Protein AF-A0A7K1UQ07-F1 (afdb_monomer)

Sequence (81 aa):
MKIKDSERLWWTVGAILTIQGFGSGITEMLWGHSFGVAGLVIHYGAPIWTSWVVGALGVAGIGWAIRLGRLAQPKNAAASR

Nearest PDB structures (foldseek):
  6grj-assembly1_E  TM=7.427E-01  e=7.019E+00  Aeromonas hydrophila
  7a0g-assembly1_GGG  TM=7.519E-01  e=8.914E+00  Serratia marcescens
  8b6h-assembly1_EG  TM=2.667E-01  e=2.395E+00  Tetrahymena thermophila SB210

Foldseek 3Di:
DDLVVLLVVLLVQLVCQQCQLVVQLVCCVPVVDHDGPNVVCVVVVHDSVVSVVSNVVSVVSNVVSVVSVVVPDPPCVVVPD

pLDDT: mean 85.57, std 11.74, range [50.12, 97.19]

Radius of gyration: 16.99 Å; Cα contacts (8 Å, |Δi|>4): 104; chains: 1; bounding box: 43×32×40 Å

Secondary structure (DSSP, 8-state):
--HHHHHHHHHHHHHHHHHHHHHHHHHHHHH----HHHHHHHHTT--THHHHHHHHHHHHHHHHHHHHHHHHS-GGGGS--

Organism: NCBI:txid2675851

Structure (mmCIF, N/CA/C/O backbone):
data_AF-A0A7K1UQ07-F1
#
_entry.id   AF-A0A7K1UQ07-F1
#
loop_
_atom_site.group_PDB
_atom_site.id
_atom_site.type_symbol
_atom_site.label_atom_id
_atom_site.label_alt_id
_atom_site.label_comp_id
_atom_site.label_asym_id
_atom_site.label_entity_id
_atom_site.label_seq_id
_atom_site.pdbx_PDB_ins_code
_atom_site.Cartn_x
_atom_site.Cartn_y
_atom_site.Cartn_z
_atom_site.occupancy
_atom_site.B_iso_or_equiv
_atom_site.auth_seq_id
_atom_site.auth_comp_id
_atom_site.auth_asym_id
_atom_site.auth_atom_id
_atom_site.pdbx_PDB_model_num
ATOM 1 N N . MET A 1 1 ? -16.205 -11.153 14.211 1.00 59.88 1 MET A N 1
ATOM 2 C CA . MET A 1 1 ? -15.187 -10.085 14.344 1.00 59.88 1 MET A CA 1
ATOM 3 C C . MET A 1 1 ? -15.883 -8.814 14.809 1.00 59.88 1 MET A C 1
ATOM 5 O O . MET A 1 1 ? -16.935 -8.511 14.254 1.00 59.88 1 MET A O 1
ATOM 9 N N . LYS A 1 2 ? -15.400 -8.117 15.850 1.00 80.31 2 LYS A N 1
ATOM 10 C CA . LYS A 1 2 ? -16.032 -6.858 16.296 1.00 80.31 2 LYS A CA 1
ATOM 11 C C . LYS A 1 2 ? -15.733 -5.760 15.267 1.00 80.31 2 LYS A C 1
ATOM 13 O O . LYS A 1 2 ? -14.648 -5.751 14.697 1.00 80.31 2 LYS A O 1
ATOM 18 N N . ILE A 1 3 ? -16.658 -4.820 15.044 1.00 76.88 3 ILE A N 1
ATOM 19 C CA . ILE A 1 3 ? -16.505 -3.758 14.022 1.00 76.88 3 ILE A CA 1
ATOM 20 C C . ILE A 1 3 ? -15.209 -2.955 14.224 1.00 76.88 3 ILE A C 1
ATOM 22 O O . ILE A 1 3 ? -14.518 -2.674 13.251 1.00 76.88 3 ILE A O 1
ATOM 26 N N . LYS A 1 4 ? -14.836 -2.669 15.479 1.00 81.38 4 LYS A N 1
ATOM 27 C CA . LYS A 1 4 ? -13.564 -2.009 15.826 1.00 81.38 4 LYS A CA 1
ATOM 28 C C . LYS A 1 4 ? -12.324 -2.824 15.437 1.00 81.38 4 LYS A C 1
ATOM 30 O O . LYS A 1 4 ? -11.341 -2.246 14.985 1.00 81.38 4 LYS A O 1
ATOM 35 N N . ASP A 1 5 ? -12.367 -4.148 15.584 1.00 88.56 5 ASP A N 1
ATOM 36 C CA . ASP A 1 5 ? -11.255 -5.024 15.187 1.00 88.56 5 ASP A CA 1
ATOM 37 C C . ASP A 1 5 ? -11.114 -5.035 13.658 1.00 88.56 5 ASP A C 1
ATOM 39 O O . ASP A 1 5 ? -10.007 -4.945 13.129 1.00 88.56 5 ASP A O 1
ATOM 43 N N . SER A 1 6 ? -12.246 -5.060 12.943 1.00 86.31 6 SER A N 1
ATOM 44 C CA . SER A 1 6 ? -12.294 -4.932 11.484 1.00 86.31 6 SER A CA 1
ATOM 45 C C . SER A 1 6 ? -11.766 -3.586 10.999 1.00 86.31 6 SER A C 1
ATOM 47 O O . SER A 1 6 ? -10.954 -3.549 10.083 1.00 86.31 6 SER A O 1
ATOM 49 N N . GLU A 1 7 ? -12.193 -2.484 11.611 1.00 91.50 7 GLU A N 1
ATOM 50 C CA . GLU A 1 7 ? -11.707 -1.139 11.297 1.00 91.50 7 GLU A CA 1
ATOM 51 C C . GLU A 1 7 ? -10.183 -1.053 11.440 1.00 91.50 7 GLU A C 1
ATOM 53 O O . GLU A 1 7 ? -9.502 -0.605 10.517 1.00 91.50 7 GLU A O 1
ATOM 58 N N . ARG A 1 8 ? -9.635 -1.528 12.567 1.00 92.94 8 ARG A N 1
ATOM 59 C CA . ARG A 1 8 ? -8.190 -1.499 12.818 1.00 92.94 8 ARG A CA 1
ATOM 60 C C . ARG A 1 8 ? -7.419 -2.342 11.805 1.00 92.94 8 ARG A C 1
ATOM 62 O O . ARG A 1 8 ? -6.390 -1.890 11.310 1.00 92.94 8 ARG A O 1
ATOM 69 N N . LEU A 1 9 ? -7.932 -3.525 11.463 1.00 94.44 9 LEU A N 1
ATOM 70 C CA . LEU A 1 9 ? -7.345 -4.369 10.424 1.00 94.44 9 LEU A CA 1
ATOM 71 C C . LEU A 1 9 ? -7.297 -3.640 9.076 1.00 94.44 9 LEU A C 1
ATOM 73 O O . LEU A 1 9 ? -6.245 -3.605 8.442 1.00 94.44 9 LEU A O 1
ATOM 77 N N . TRP A 1 10 ? -8.410 -3.036 8.653 1.00 94.38 10 TRP A N 1
ATOM 78 C CA . TRP A 1 10 ? -8.486 -2.326 7.376 1.00 94.38 10 TRP A CA 1
ATOM 79 C C . TRP A 1 10 ? -7.590 -1.086 7.336 1.00 94.38 10 TRP A C 1
ATOM 81 O O . TRP A 1 10 ? -6.981 -0.823 6.302 1.00 94.38 10 TRP A O 1
ATOM 91 N N . TRP A 1 11 ? -7.430 -0.380 8.458 1.00 94.81 11 TRP A N 1
ATOM 92 C CA . TRP A 1 11 ? -6.439 0.690 8.583 1.00 94.81 11 TRP A CA 1
ATOM 93 C C . TRP A 1 11 ? -5.013 0.180 8.383 1.00 94.81 11 TRP A C 1
ATOM 95 O O . TRP A 1 11 ? -4.267 0.750 7.590 1.00 94.81 11 TRP A O 1
ATOM 105 N N . THR A 1 12 ? -4.630 -0.897 9.073 1.00 95.88 12 THR A N 1
ATOM 106 C CA . THR A 1 12 ? -3.272 -1.452 8.986 1.00 95.88 12 THR A CA 1
ATOM 107 C C . THR A 1 12 ? -2.975 -2.004 7.595 1.00 95.88 12 THR A C 1
ATOM 109 O O . THR A 1 12 ? -1.982 -1.619 6.983 1.00 95.88 12 THR A O 1
ATOM 112 N N . VAL A 1 13 ? -3.843 -2.872 7.071 1.00 95.38 13 VAL A N 1
ATOM 113 C CA . VAL A 1 13 ? -3.663 -3.476 5.743 1.00 95.38 13 VAL A CA 1
ATOM 114 C C . VAL A 1 13 ? -3.706 -2.402 4.659 1.00 95.38 13 VAL A C 1
ATOM 116 O O . VAL A 1 13 ? -2.835 -2.374 3.793 1.00 95.38 13 VAL A O 1
ATOM 119 N N . GLY A 1 14 ? -4.667 -1.479 4.730 1.00 95.25 14 GLY A N 1
ATOM 120 C CA . GLY A 1 14 ? -4.794 -0.389 3.769 1.00 95.25 14 GLY A CA 1
ATOM 121 C C . GLY A 1 14 ? -3.564 0.521 3.743 1.00 95.25 14 GLY A C 1
ATOM 122 O O . GLY A 1 14 ? -3.060 0.837 2.665 1.00 95.25 14 GLY A O 1
ATOM 123 N N . ALA A 1 15 ? -3.021 0.880 4.912 1.00 95.88 15 ALA A N 1
ATOM 124 C CA . ALA A 1 15 ? -1.801 1.682 5.009 1.00 95.88 15 ALA A CA 1
ATOM 125 C C . ALA A 1 15 ? -0.588 0.960 4.408 1.00 95.88 15 ALA A C 1
ATOM 127 O O . ALA A 1 15 ? 0.130 1.549 3.600 1.00 95.88 15 ALA A O 1
ATOM 128 N N . ILE A 1 16 ? -0.391 -0.321 4.744 1.00 95.94 16 ILE A N 1
ATOM 129 C CA . ILE A 1 16 ? 0.722 -1.121 4.213 1.00 95.94 16 ILE A CA 1
ATOM 130 C C . ILE A 1 16 ? 0.634 -1.217 2.689 1.00 95.94 16 ILE A C 1
ATOM 132 O O . ILE A 1 16 ? 1.617 -0.938 2.009 1.00 95.94 16 ILE A O 1
ATOM 136 N N . LEU A 1 17 ? -0.532 -1.566 2.139 1.00 93.94 17 LEU A N 1
ATOM 137 C CA . LEU A 1 17 ? -0.709 -1.699 0.690 1.00 93.94 17 LEU A CA 1
ATOM 138 C C . LEU A 1 17 ? -0.522 -0.366 -0.041 1.00 93.94 17 LEU A C 1
ATOM 140 O O . LEU A 1 17 ? 0.106 -0.339 -1.095 1.00 93.94 17 LEU A O 1
ATOM 144 N N . THR A 1 18 ? -1.004 0.740 0.535 1.00 95.06 18 THR A N 1
ATOM 145 C CA . THR A 1 18 ? -0.834 2.085 -0.038 1.00 95.06 18 THR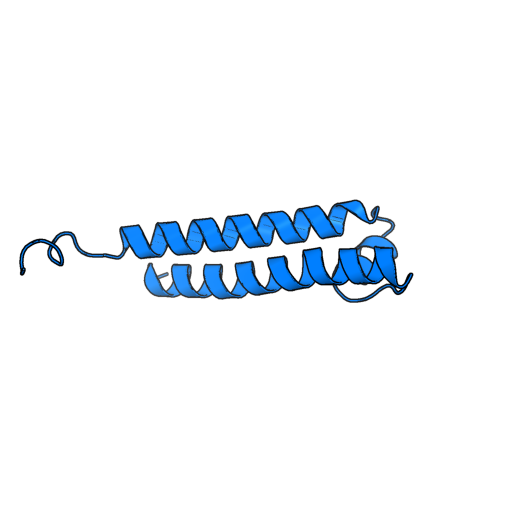 A CA 1
ATOM 146 C C . THR A 1 18 ? 0.643 2.453 -0.122 1.00 95.06 18 THR A C 1
ATOM 148 O O . THR A 1 18 ? 1.138 2.793 -1.197 1.00 95.06 18 THR A O 1
ATOM 151 N N . ILE A 1 19 ? 1.356 2.352 1.005 1.00 95.19 19 ILE A N 1
ATOM 152 C CA . ILE A 1 19 ? 2.770 2.727 1.097 1.00 95.19 19 ILE A CA 1
ATOM 153 C C . ILE A 1 19 ? 3.612 1.809 0.215 1.00 95.19 19 ILE A C 1
ATOM 155 O O . ILE A 1 19 ? 4.422 2.294 -0.568 1.00 95.19 19 ILE A O 1
ATOM 159 N N . GLN A 1 20 ? 3.400 0.495 0.289 1.00 93.50 20 GLN A N 1
ATOM 160 C CA . GLN A 1 20 ? 4.224 -0.455 -0.449 1.00 93.50 20 GLN A CA 1
ATOM 161 C C . GLN A 1 20 ? 3.913 -0.456 -1.943 1.00 93.50 20 GLN A C 1
ATOM 163 O O . GLN A 1 20 ? 4.843 -0.525 -2.739 1.00 93.50 20 GLN A O 1
ATOM 168 N N . GLY A 1 21 ? 2.646 -0.353 -2.346 1.00 91.62 21 GLY A N 1
ATOM 169 C CA . GLY A 1 21 ? 2.259 -0.315 -3.756 1.00 91.62 21 GLY A CA 1
ATOM 170 C C . GLY A 1 21 ? 2.797 0.928 -4.464 1.00 91.62 21 GLY A C 1
ATOM 171 O O . GLY A 1 21 ? 3.549 0.813 -5.431 1.00 91.62 21 GLY A O 1
ATOM 172 N N . PHE A 1 22 ? 2.488 2.119 -3.941 1.00 92.81 22 PHE A N 1
ATOM 173 C CA . PHE A 1 22 ? 2.948 3.369 -4.552 1.00 92.81 22 PHE A CA 1
ATOM 174 C C . PHE A 1 22 ? 4.433 3.627 -4.326 1.00 92.81 22 PHE A C 1
ATOM 176 O O . PHE A 1 22 ? 5.131 3.982 -5.270 1.00 92.81 22 PHE A O 1
ATOM 183 N N . GLY A 1 23 ? 4.931 3.415 -3.106 1.00 90.50 23 GLY A N 1
ATOM 184 C CA . GLY A 1 23 ? 6.337 3.629 -2.774 1.00 90.50 23 GLY A CA 1
ATOM 185 C C . GLY A 1 23 ? 7.257 2.784 -3.647 1.00 90.50 23 GLY A C 1
ATOM 186 O O . GLY A 1 23 ? 8.169 3.326 -4.259 1.00 90.50 23 GLY A O 1
ATOM 187 N N . SER A 1 24 ? 6.965 1.488 -3.805 1.00 87.81 24 SER A N 1
ATOM 188 C CA . SER A 1 24 ? 7.775 0.631 -4.681 1.00 87.81 24 SER A CA 1
ATOM 189 C C . SER A 1 24 ? 7.661 0.988 -6.163 1.00 87.81 24 SER A C 1
ATOM 191 O O . SER A 1 24 ? 8.667 0.954 -6.863 1.00 87.81 24 SER A O 1
ATOM 193 N N . GLY A 1 25 ? 6.470 1.363 -6.648 1.00 87.50 25 GLY A N 1
ATOM 194 C CA . GLY A 1 25 ? 6.282 1.807 -8.032 1.00 87.50 25 GLY A CA 1
ATOM 195 C C . GLY A 1 25 ? 7.051 3.093 -8.349 1.00 87.50 25 GLY A C 1
ATOM 196 O O . GLY A 1 25 ? 7.681 3.184 -9.399 1.00 87.50 25 GLY A O 1
ATOM 197 N N . ILE A 1 26 ? 7.052 4.058 -7.423 1.00 89.00 26 ILE A N 1
ATOM 198 C CA . ILE A 1 26 ? 7.832 5.299 -7.532 1.00 89.00 26 ILE A CA 1
ATOM 199 C C . ILE A 1 26 ? 9.331 4.991 -7.499 1.00 89.00 26 ILE A C 1
ATOM 201 O O . ILE A 1 26 ? 10.073 5.518 -8.325 1.00 89.00 26 ILE A O 1
ATOM 205 N N . THR A 1 27 ? 9.782 4.135 -6.575 1.00 89.31 27 THR A N 1
ATOM 206 C CA . THR A 1 27 ? 11.197 3.753 -6.480 1.00 89.31 27 THR A CA 1
ATOM 207 C C . THR A 1 27 ? 11.686 3.077 -7.757 1.00 89.31 27 THR A C 1
ATOM 209 O O . THR A 1 27 ? 12.730 3.456 -8.278 1.00 89.31 27 THR A O 1
ATOM 2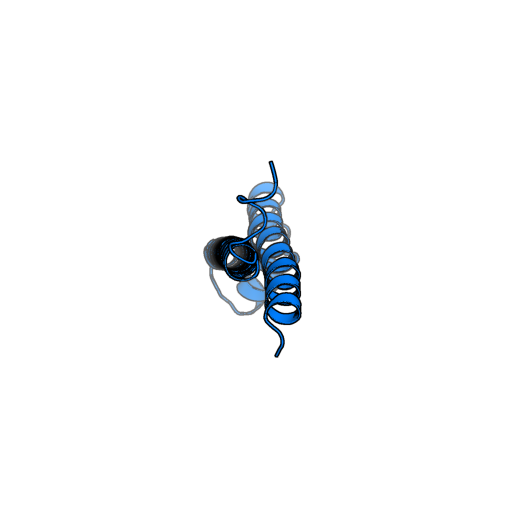12 N N . GLU A 1 28 ? 10.915 2.141 -8.306 1.00 86.31 28 GLU A N 1
ATOM 213 C CA . GLU A 1 28 ? 11.233 1.487 -9.577 1.00 86.31 28 GLU A CA 1
ATOM 214 C C . GLU A 1 28 ? 11.284 2.504 -10.730 1.00 86.31 28 GLU A C 1
ATOM 216 O O . GLU A 1 28 ? 12.240 2.520 -11.499 1.00 86.31 28 GLU A O 1
ATOM 221 N N . MET A 1 29 ? 10.298 3.404 -10.826 1.00 85.62 29 MET A N 1
ATOM 222 C CA . MET A 1 29 ? 10.214 4.376 -11.923 1.00 85.62 29 MET A CA 1
ATOM 223 C C . MET A 1 29 ? 11.334 5.428 -11.892 1.00 85.62 29 MET A C 1
ATO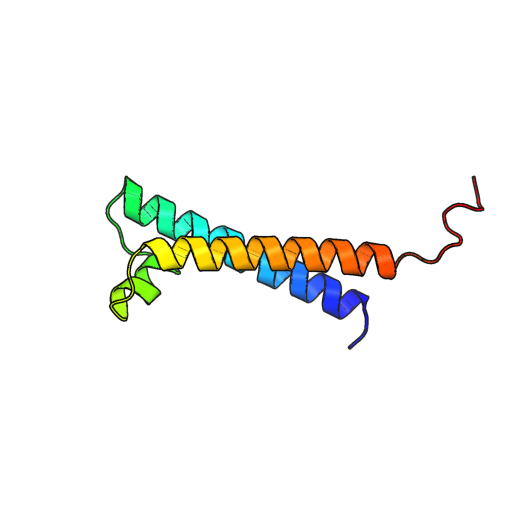M 225 O O . MET A 1 29 ? 11.788 5.862 -12.949 1.00 85.62 29 MET A O 1
ATOM 229 N N . LEU A 1 30 ? 11.763 5.860 -10.702 1.00 88.31 30 LEU A N 1
ATOM 230 C CA . LEU A 1 30 ? 12.755 6.928 -10.540 1.00 88.31 30 LEU A CA 1
ATOM 231 C C . LEU A 1 30 ? 14.193 6.414 -10.394 1.00 88.31 30 LEU A C 1
ATOM 233 O O . LEU A 1 30 ? 15.117 7.077 -10.859 1.00 88.31 30 LEU A O 1
ATOM 237 N N . TRP A 1 31 ? 14.395 5.258 -9.756 1.00 88.50 31 TRP A N 1
ATOM 238 C CA . TRP A 1 31 ? 15.727 4.707 -9.470 1.00 88.50 31 TRP A CA 1
ATOM 239 C C . TRP A 1 31 ? 16.045 3.417 -10.234 1.00 88.50 31 TRP A C 1
ATOM 241 O O . TRP A 1 31 ? 17.172 2.936 -10.132 1.00 88.50 31 TRP A O 1
ATOM 251 N N . GLY A 1 32 ? 15.099 2.842 -10.989 1.00 82.44 32 GLY A N 1
ATOM 252 C CA . GLY A 1 32 ? 15.307 1.580 -11.711 1.00 82.44 32 GLY A CA 1
ATOM 253 C C . GLY A 1 32 ? 15.628 0.401 -10.787 1.00 82.44 32 GLY A C 1
ATOM 254 O O . GLY A 1 32 ? 16.328 -0.526 -11.192 1.00 82.44 32 GLY A O 1
ATOM 255 N N . HIS A 1 33 ? 15.200 0.476 -9.521 1.00 80.56 33 HIS A N 1
ATOM 256 C CA . HIS A 1 33 ? 15.529 -0.510 -8.500 1.00 80.56 33 HIS A CA 1
ATOM 257 C C . HIS A 1 33 ? 14.285 -1.233 -7.990 1.00 80.56 33 HIS A C 1
ATOM 259 O O . HIS A 1 33 ? 13.439 -0.655 -7.300 1.00 80.56 33 HIS A O 1
ATOM 265 N N . SER A 1 34 ? 14.246 -2.533 -8.273 1.00 78.94 34 SER A N 1
ATOM 266 C CA . SER A 1 34 ? 13.130 -3.412 -7.948 1.00 78.94 34 SER A CA 1
ATOM 267 C C . SER A 1 34 ? 13.126 -3.791 -6.478 1.00 78.94 34 SER A C 1
ATOM 269 O O . SER A 1 34 ? 13.886 -4.643 -6.023 1.00 78.94 34 SER A O 1
ATOM 271 N N . PHE A 1 35 ? 12.225 -3.158 -5.729 1.00 80.19 35 PHE A N 1
ATOM 272 C CA . PHE A 1 35 ? 12.052 -3.345 -4.290 1.00 80.19 35 PHE A CA 1
ATOM 273 C C . PHE A 1 35 ? 10.567 -3.494 -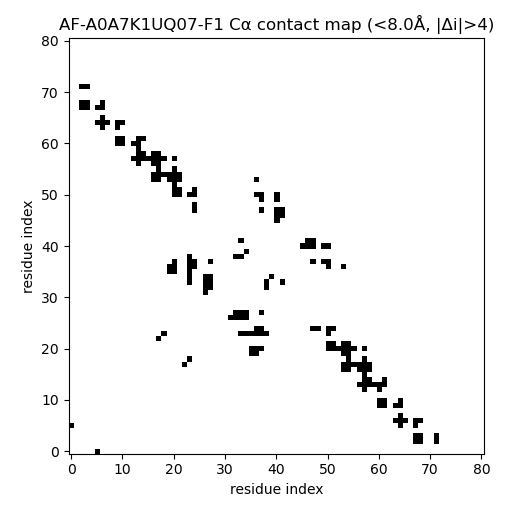3.922 1.00 80.19 35 PHE A C 1
ATOM 275 O O . PHE A 1 35 ? 9.688 -3.026 -4.643 1.00 80.19 35 PHE A O 1
ATOM 282 N N . GLY A 1 36 ? 10.256 -4.142 -2.796 1.00 85.31 36 GLY A N 1
ATOM 283 C CA . GLY A 1 36 ? 8.889 -4.230 -2.267 1.00 85.31 36 GLY A CA 1
ATOM 284 C C . GLY A 1 36 ? 7.885 -4.901 -3.216 1.00 85.31 36 GLY A C 1
ATOM 285 O O . GLY A 1 36 ? 8.152 -5.973 -3.757 1.00 85.31 36 GLY A O 1
ATOM 286 N N . VAL A 1 37 ? 6.710 -4.281 -3.396 1.00 82.75 37 VAL A N 1
ATOM 287 C CA . VAL A 1 37 ? 5.649 -4.806 -4.276 1.00 82.75 37 VAL A CA 1
ATOM 288 C C . VAL A 1 37 ? 6.123 -4.831 -5.724 1.00 82.75 37 VAL A C 1
ATOM 290 O O . VAL A 1 37 ? 6.040 -5.891 -6.327 1.00 82.75 37 VAL A O 1
ATOM 293 N N . ALA A 1 38 ? 6.680 -3.737 -6.256 1.00 80.44 38 ALA A N 1
ATOM 294 C CA . ALA A 1 38 ? 7.209 -3.686 -7.623 1.00 80.44 38 ALA A CA 1
ATOM 295 C C . ALA A 1 38 ? 8.213 -4.808 -7.902 1.00 80.44 38 ALA A C 1
ATOM 297 O O . ALA A 1 38 ? 8.060 -5.514 -8.893 1.00 80.44 38 ALA A O 1
ATOM 298 N N . GLY A 1 39 ? 9.156 -5.048 -6.985 1.00 81.50 39 GLY A N 1
ATOM 299 C CA . GLY A 1 39 ? 10.101 -6.155 -7.121 1.00 81.50 39 GLY A CA 1
ATOM 300 C C . GLY A 1 39 ? 9.434 -7.529 -7.160 1.00 81.50 39 GLY A C 1
ATOM 301 O O . GLY A 1 39 ? 9.800 -8.351 -7.992 1.00 81.50 39 GLY A O 1
ATOM 302 N N . LEU A 1 40 ? 8.411 -7.769 -6.333 1.00 85.62 40 LEU A N 1
ATOM 303 C CA . LEU A 1 40 ? 7.632 -9.010 -6.379 1.00 85.62 40 LEU A CA 1
ATOM 304 C C . LEU A 1 40 ? 6.879 -9.163 -7.704 1.00 85.62 40 LEU A C 1
ATOM 306 O O . LEU A 1 40 ? 7.001 -10.199 -8.350 1.00 85.62 40 LEU A O 1
ATOM 310 N N . VAL A 1 41 ? 6.102 -8.162 -8.126 1.00 85.25 41 VAL A N 1
ATOM 311 C CA . VAL A 1 41 ? 5.275 -8.308 -9.334 1.00 85.25 41 VAL A CA 1
ATOM 312 C C . VAL A 1 41 ? 6.131 -8.402 -10.596 1.00 85.25 41 VAL A C 1
ATOM 314 O O . VAL A 1 41 ? 5.863 -9.267 -11.425 1.00 85.25 41 VAL A O 1
ATOM 317 N N . ILE A 1 42 ? 7.204 -7.613 -10.705 1.00 84.81 42 ILE A N 1
ATOM 318 C CA . ILE A 1 42 ? 8.153 -7.695 -11.827 1.00 84.81 42 ILE A CA 1
ATOM 319 C C . ILE A 1 42 ? 8.861 -9.054 -11.843 1.00 84.81 42 ILE A C 1
ATOM 321 O O . ILE A 1 42 ? 8.998 -9.651 -12.909 1.00 84.81 42 ILE A O 1
ATOM 325 N N . HIS A 1 43 ? 9.245 -9.592 -10.679 1.00 87.56 43 HIS A N 1
ATOM 326 C CA . HIS A 1 43 ? 9.847 -10.926 -10.586 1.00 87.56 43 HIS A CA 1
ATOM 327 C C . HIS A 1 43 ? 8.931 -12.028 -11.142 1.00 87.56 43 HIS A C 1
ATOM 329 O O . HIS A 1 43 ? 9.409 -12.955 -11.790 1.00 87.56 43 HIS A O 1
ATOM 335 N N . TYR A 1 44 ? 7.614 -11.902 -10.958 1.00 88.12 44 TYR A N 1
ATOM 336 C CA . TYR A 1 44 ? 6.619 -12.813 -11.537 1.00 88.12 44 TYR A CA 1
ATOM 337 C C . TYR A 1 44 ? 6.176 -12.429 -12.963 1.00 88.12 44 TYR A C 1
ATOM 339 O O . TYR A 1 44 ? 5.192 -12.966 -13.469 1.00 88.12 44 TYR A O 1
ATOM 347 N N . GLY A 1 45 ? 6.890 -11.514 -13.627 1.00 84.69 45 GLY A N 1
ATOM 348 C CA . GLY A 1 45 ? 6.624 -11.096 -15.006 1.00 84.69 45 GLY A CA 1
ATOM 349 C C . GLY A 1 45 ? 5.438 -10.144 -15.163 1.00 84.69 45 GLY A C 1
ATOM 350 O O . GLY A 1 45 ? 4.991 -9.897 -16.284 1.00 84.69 45 GLY A O 1
ATOM 351 N N . ALA A 1 46 ? 4.908 -9.605 -14.065 1.00 87.19 46 ALA A N 1
ATOM 352 C CA . ALA A 1 46 ? 3.833 -8.635 -14.122 1.00 87.19 46 ALA A CA 1
ATOM 353 C C . ALA A 1 46 ? 4.377 -7.224 -14.424 1.00 87.19 46 ALA A C 1
ATOM 355 O O . ALA A 1 46 ? 5.448 -6.836 -13.952 1.00 87.19 46 ALA A O 1
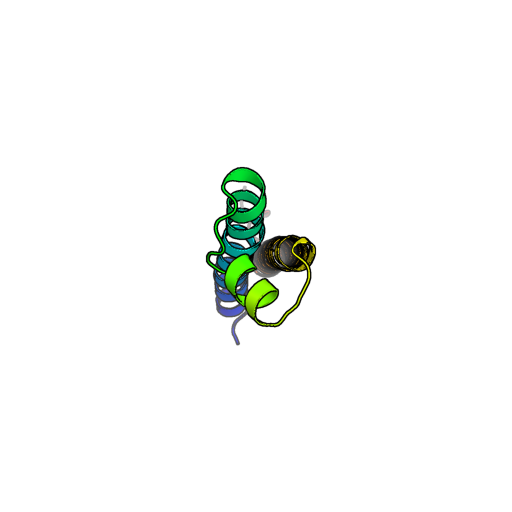ATOM 356 N N . PRO A 1 47 ? 3.638 -6.428 -15.203 1.00 87.12 47 PRO A N 1
ATOM 357 C CA . PRO A 1 47 ? 4.053 -5.082 -15.579 1.00 87.12 47 PRO A CA 1
ATOM 358 C C . PRO A 1 47 ? 3.995 -4.101 -14.401 1.00 87.12 47 PRO A C 1
ATOM 360 O O . PRO A 1 47 ? 3.075 -4.143 -13.596 1.00 87.12 47 PRO A O 1
ATOM 363 N N . ILE A 1 48 ? 4.909 -3.127 -14.363 1.00 85.00 48 ILE A N 1
ATOM 364 C CA . ILE A 1 48 ? 5.056 -2.138 -13.274 1.00 85.00 48 ILE A CA 1
ATOM 365 C C . ILE A 1 48 ? 3.759 -1.419 -12.859 1.00 85.00 48 ILE A C 1
ATOM 367 O O . ILE A 1 48 ? 3.608 -1.030 -11.698 1.00 85.00 48 ILE A O 1
ATOM 371 N N . TRP A 1 49 ? 2.794 -1.263 -13.777 1.00 87.38 49 TRP A N 1
ATOM 372 C CA . TRP A 1 49 ? 1.507 -0.635 -13.472 1.00 87.38 49 TRP A CA 1
ATOM 373 C C . TR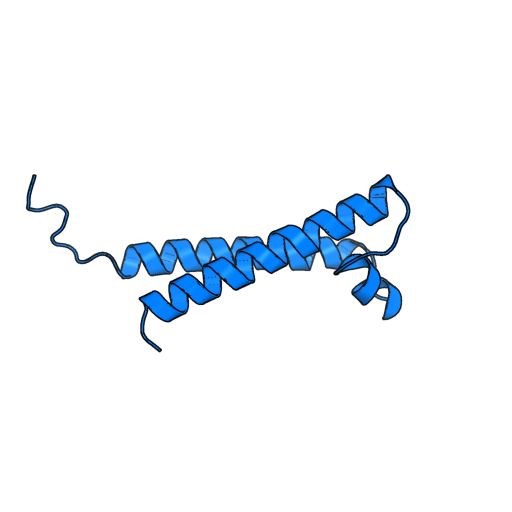P A 1 49 ? 0.732 -1.383 -12.363 1.00 87.38 49 TRP A C 1
ATOM 375 O O . TRP A 1 49 ? -0.069 -0.772 -11.654 1.00 87.38 49 TRP A O 1
ATOM 385 N N . THR A 1 50 ? 1.013 -2.672 -12.130 1.00 89.81 50 THR A N 1
ATOM 386 C CA . THR A 1 50 ? 0.378 -3.468 -11.069 1.00 89.81 50 THR A CA 1
ATOM 387 C C . THR A 1 50 ? 0.694 -2.961 -9.664 1.00 89.81 50 THR A C 1
ATOM 389 O O . THR A 1 50 ? -0.157 -3.055 -8.782 1.00 89.81 50 THR A O 1
ATOM 392 N N . SER A 1 51 ? 1.867 -2.365 -9.435 1.00 89.62 51 SER A N 1
ATOM 393 C CA . SER A 1 51 ? 2.225 -1.774 -8.134 1.00 89.62 51 SER A CA 1
ATOM 394 C C . SER A 1 51 ? 1.292 -0.614 -7.768 1.00 89.62 51 SER A C 1
ATOM 396 O O . SER A 1 51 ? 0.884 -0.465 -6.615 1.00 89.62 51 SER A O 1
ATOM 398 N N . TRP A 1 52 ? 0.858 0.155 -8.770 1.00 91.75 52 TRP A N 1
ATOM 399 C CA . TRP A 1 52 ? -0.094 1.255 -8.606 1.00 91.75 52 TRP A CA 1
ATOM 400 C C . TRP A 1 52 ? -1.498 0.749 -8.280 1.00 91.75 52 TRP A C 1
ATOM 402 O O . TRP A 1 52 ? -2.186 1.346 -7.454 1.00 91.75 52 TRP A O 1
ATOM 412 N N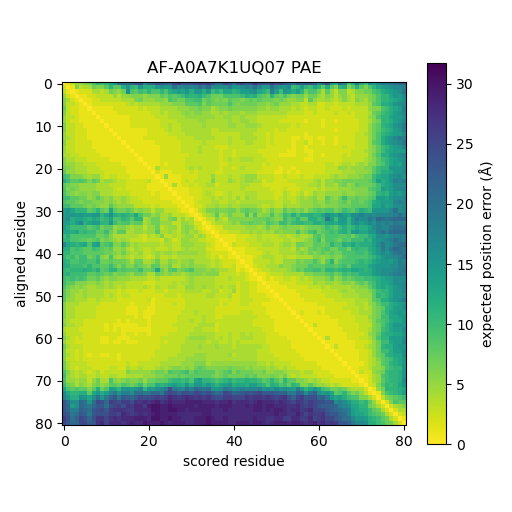 . VAL A 1 53 ? -1.904 -0.383 -8.863 1.00 94.31 53 VAL A N 1
ATOM 413 C CA . VAL A 1 53 ? -3.166 -1.055 -8.510 1.00 94.31 53 VAL A CA 1
ATOM 414 C C . VAL A 1 53 ? -3.143 -1.496 -7.053 1.00 94.31 53 VAL A C 1
ATOM 416 O O . VAL A 1 53 ? -4.105 -1.252 -6.331 1.00 94.31 53 VAL A O 1
ATOM 419 N N . VAL A 1 54 ? -2.038 -2.087 -6.590 1.00 93.25 54 VAL A N 1
ATOM 420 C CA . VAL A 1 54 ? -1.876 -2.476 -5.180 1.00 93.25 54 VAL A CA 1
ATOM 421 C C . VAL A 1 54 ? -1.987 -1.258 -4.260 1.00 93.25 54 VAL A C 1
ATOM 423 O O . VAL A 1 54 ? -2.700 -1.312 -3.256 1.00 93.25 54 VAL A O 1
ATOM 426 N N . GLY A 1 55 ? -1.365 -0.137 -4.635 1.00 93.94 55 GLY A N 1
ATOM 427 C CA . GLY A 1 55 ? -1.511 1.129 -3.916 1.00 93.94 55 GLY A CA 1
ATOM 428 C C . GLY A 1 55 ? -2.967 1.609 -3.862 1.00 93.94 55 GLY A C 1
ATOM 429 O O . GLY A 1 55 ? -3.471 1.955 -2.793 1.00 93.94 55 GLY A O 1
ATOM 430 N N . ALA A 1 56 ? -3.679 1.559 -4.992 1.00 95.81 56 ALA A N 1
ATOM 431 C CA . ALA A 1 56 ? -5.086 1.948 -5.085 1.00 95.81 56 ALA A CA 1
ATOM 432 C C . ALA A 1 56 ? -6.007 1.059 -4.230 1.00 95.81 56 ALA A C 1
ATOM 434 O O . ALA A 1 56 ? -6.924 1.564 -3.579 1.00 95.81 56 ALA A O 1
ATOM 435 N N . LEU A 1 57 ? -5.737 -0.250 -4.164 1.00 96.06 57 LEU A N 1
ATOM 436 C CA . LEU A 1 57 ? -6.438 -1.168 -3.261 1.00 96.06 57 LEU A CA 1
ATOM 437 C C . LEU A 1 57 ? -6.193 -0.810 -1.790 1.00 96.06 57 LEU A C 1
ATOM 439 O O . LEU A 1 57 ? -7.118 -0.874 -0.980 1.00 96.06 57 LEU A O 1
ATOM 443 N N . GLY A 1 58 ? -4.977 -0.376 -1.448 1.00 95.25 58 GLY A N 1
ATOM 444 C CA . GLY A 1 58 ? -4.667 0.151 -0.122 1.00 95.25 58 GLY A CA 1
ATOM 445 C C . GLY A 1 58 ? -5.515 1.370 0.246 1.00 95.25 58 GLY A C 1
ATOM 446 O O . GLY A 1 58 ? -6.120 1.400 1.321 1.00 95.25 58 GLY A O 1
ATOM 447 N N . VAL A 1 59 ? -5.641 2.331 -0.674 1.00 97.19 59 VAL A N 1
ATOM 448 C CA . VAL A 1 59 ? -6.478 3.530 -0.492 1.00 97.19 59 VAL A CA 1
ATOM 449 C C . VAL A 1 59 ? -7.949 3.154 -0.325 1.00 97.19 59 VAL A C 1
ATOM 451 O O . VAL A 1 59 ? -8.624 3.682 0.561 1.00 97.19 59 VAL A O 1
ATOM 454 N N . ALA A 1 60 ? -8.448 2.205 -1.121 1.00 97.06 60 ALA A N 1
ATOM 455 C CA . ALA A 1 60 ? -9.806 1.688 -0.975 1.00 97.06 60 ALA A CA 1
ATOM 456 C C . ALA A 1 60 ? -10.023 1.034 0.403 1.00 97.06 60 ALA A C 1
ATOM 458 O O . ALA A 1 60 ? -11.047 1.278 1.045 1.00 97.06 60 ALA A O 1
ATOM 459 N N . GLY A 1 61 ? -9.042 0.269 0.896 1.00 94.44 61 GLY A N 1
ATOM 460 C CA . GLY A 1 61 ? -9.056 -0.323 2.236 1.00 94.44 61 GLY A CA 1
ATOM 461 C C . GLY A 1 61 ? -9.115 0.722 3.352 1.00 94.44 61 GLY A C 1
ATOM 462 O O . GLY A 1 61 ? -9.922 0.594 4.272 1.00 94.44 61 GLY A O 1
ATOM 463 N N . ILE A 1 62 ? -8.339 1.804 3.239 1.00 96.06 62 ILE A N 1
ATOM 464 C CA . ILE A 1 62 ? -8.409 2.949 4.163 1.00 96.06 62 ILE A CA 1
ATOM 465 C C . ILE A 1 62 ? -9.792 3.611 4.104 1.00 96.06 62 ILE A C 1
ATOM 467 O O . ILE A 1 62 ? -10.407 3.863 5.140 1.00 96.06 62 ILE A O 1
ATOM 471 N N . GLY A 1 63 ? -10.323 3.851 2.901 1.00 95.75 63 GLY A N 1
ATOM 472 C CA . GLY A 1 63 ? -11.670 4.397 2.715 1.00 95.75 63 GLY A CA 1
ATOM 473 C C . GLY A 1 63 ? -12.747 3.525 3.369 1.00 95.75 63 GLY A C 1
ATOM 474 O O . GLY A 1 63 ? -13.679 4.037 3.998 1.00 95.75 63 GLY A O 1
ATOM 475 N N . TRP A 1 64 ? -12.587 2.203 3.293 1.00 94.31 64 TRP A N 1
ATOM 476 C CA . TRP A 1 64 ? -13.457 1.251 3.972 1.00 94.31 64 TRP A CA 1
ATOM 477 C C . TRP A 1 64 ? -13.313 1.309 5.496 1.00 94.31 64 TRP A C 1
ATOM 479 O O . TRP A 1 64 ? -14.323 1.339 6.198 1.00 94.31 64 TRP A O 1
ATOM 489 N N . ALA A 1 65 ? -12.089 1.410 6.020 1.00 93.12 65 ALA A N 1
ATOM 490 C CA . ALA A 1 65 ? -11.839 1.578 7.451 1.00 93.12 65 ALA A CA 1
ATOM 491 C C . ALA A 1 65 ? -12.524 2.841 8.001 1.00 93.12 65 ALA A C 1
ATOM 493 O O . ALA A 1 65 ? -13.252 2.773 8.990 1.00 93.12 65 ALA A O 1
ATOM 494 N N . ILE A 1 66 ? -12.391 3.973 7.299 1.00 94.12 66 ILE A N 1
ATOM 495 C CA . ILE A 1 66 ? -13.074 5.232 7.636 1.00 94.12 66 ILE A CA 1
ATOM 496 C C . ILE A 1 66 ? -14.594 5.033 7.659 1.00 94.12 66 ILE A C 1
ATOM 498 O O . ILE A 1 66 ? -15.277 5.506 8.571 1.00 94.12 66 ILE A O 1
ATOM 502 N N . ARG A 1 67 ? -15.146 4.325 6.666 1.00 92.62 67 ARG A N 1
ATOM 503 C CA . ARG A 1 67 ? -16.580 4.019 6.614 1.00 92.62 67 ARG A CA 1
ATOM 504 C C . ARG A 1 67 ? -17.018 3.179 7.814 1.00 92.62 67 ARG A C 1
ATOM 506 O O . ARG A 1 67 ? -18.045 3.492 8.412 1.00 92.62 67 ARG A O 1
ATOM 513 N N . LEU A 1 68 ? -16.256 2.151 8.181 1.00 89.06 68 LEU A N 1
ATOM 514 C CA . LEU A 1 68 ? -16.549 1.312 9.345 1.00 89.06 68 LEU A CA 1
ATOM 515 C C . LEU A 1 68 ? -16.497 2.108 10.654 1.00 89.06 68 LEU A C 1
ATOM 517 O O . LEU A 1 68 ? -17.412 1.974 11.464 1.00 89.06 68 LEU A O 1
ATOM 521 N N . GLY A 1 69 ? -15.510 2.990 10.825 1.00 87.12 69 GLY A N 1
ATOM 522 C CA . GLY A 1 69 ? -15.415 3.865 11.997 1.00 87.12 69 GLY A CA 1
ATOM 523 C C . GLY A 1 69 ? -16.621 4.802 12.139 1.00 87.12 69 GLY A C 1
ATOM 524 O O . G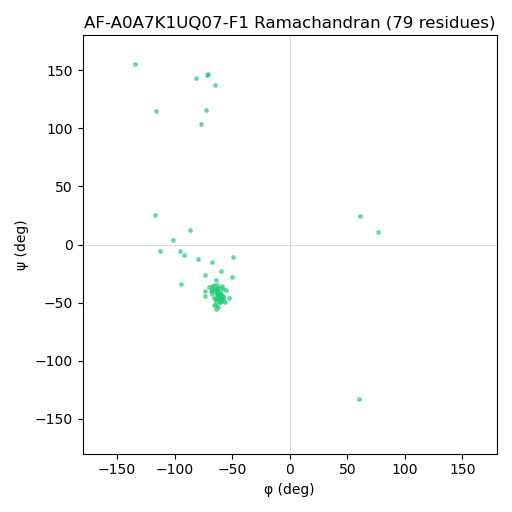LY A 1 69 ? -17.138 4.995 13.239 1.00 87.12 69 GLY A O 1
ATOM 525 N N . ARG A 1 70 ? -17.156 5.316 11.019 1.00 87.69 70 ARG A N 1
ATOM 526 C CA . ARG A 1 70 ? -18.404 6.107 11.016 1.00 87.69 70 ARG A CA 1
ATOM 527 C C . ARG A 1 70 ? -19.627 5.286 11.420 1.00 87.69 70 ARG A C 1
ATOM 529 O O . ARG A 1 70 ? -20.494 5.803 12.112 1.00 87.69 70 ARG A O 1
ATOM 536 N N . LEU A 1 71 ? -19.709 4.027 10.995 1.00 84.31 71 LEU A N 1
ATOM 537 C CA . LEU A 1 71 ? -20.815 3.128 11.348 1.00 84.31 71 LEU A CA 1
ATOM 538 C C . LEU A 1 71 ? -20.736 2.643 12.803 1.00 84.31 71 LEU A C 1
ATOM 540 O O . LEU A 1 71 ? -21.759 2.314 13.396 1.00 84.31 71 LEU A O 1
ATOM 544 N N . ALA A 1 72 ? -19.533 2.608 13.378 1.00 78.44 72 ALA A N 1
ATOM 545 C CA . ALA A 1 72 ? -19.298 2.239 14.769 1.00 78.44 72 ALA A CA 1
ATOM 546 C C . ALA A 1 72 ? -19.589 3.375 15.769 1.00 78.44 72 ALA A C 1
ATOM 548 O O . ALA A 1 72 ? -19.644 3.113 16.972 1.00 78.44 72 ALA A O 1
ATOM 549 N N . GLN A 1 73 ? -19.768 4.619 15.305 1.00 75.69 73 GLN A N 1
ATOM 550 C CA . GLN A 1 73 ? -20.159 5.755 16.143 1.00 75.69 73 GLN A CA 1
ATOM 551 C C . GLN A 1 73 ? -21.643 5.627 16.539 1.00 75.69 73 GLN A C 1
ATOM 553 O O . GLN A 1 73 ? -22.516 5.679 15.669 1.00 75.69 73 GLN A O 1
ATOM 558 N N . PRO A 1 74 ? -21.977 5.464 17.833 1.00 61.09 74 PRO A N 1
ATOM 559 C CA . PRO A 1 74 ? -23.367 5.451 18.265 1.00 61.09 74 PRO A CA 1
ATOM 560 C C . PRO A 1 74 ? -24.000 6.829 18.024 1.00 61.09 74 PRO A C 1
ATOM 562 O O . PRO A 1 74 ? -23.408 7.858 18.348 1.00 61.09 74 PRO A O 1
ATOM 565 N N . LYS A 1 75 ? -25.238 6.838 17.510 1.00 61.38 75 LYS A N 1
ATOM 566 C CA . LYS A 1 75 ? -26.061 8.026 17.186 1.00 61.38 75 LYS A CA 1
ATOM 567 C C . LYS A 1 75 ? -26.168 9.096 18.298 1.00 61.38 75 LYS A C 1
ATOM 569 O O . LYS A 1 75 ? -26.625 10.197 18.019 1.00 61.38 75 LYS A O 1
ATOM 574 N N . ASN A 1 76 ? -25.728 8.816 19.527 1.00 51.31 76 ASN A N 1
ATOM 575 C CA . ASN A 1 76 ? -25.941 9.660 20.707 1.00 51.31 76 ASN A CA 1
ATOM 576 C C . ASN A 1 76 ? -24.793 10.634 21.033 1.00 51.31 76 ASN A C 1
ATOM 578 O O . ASN A 1 76 ? -24.971 11.478 21.903 1.00 51.31 76 ASN A O 1
ATOM 582 N N . ALA A 1 77 ? -23.650 10.593 20.337 1.00 55.81 77 ALA A N 1
ATOM 583 C CA . ALA A 1 77 ? -22.594 11.602 20.535 1.00 55.81 77 ALA A CA 1
ATOM 584 C C . ALA A 1 77 ? -23.005 13.015 20.056 1.00 55.81 77 ALA A C 1
ATOM 586 O O . ALA A 1 77 ? -22.362 14.002 20.404 1.00 55.81 77 ALA A O 1
ATOM 587 N N . ALA A 1 78 ? -24.081 13.112 19.267 1.00 55.81 78 ALA A N 1
ATOM 588 C CA . ALA A 1 78 ? -24.651 14.368 18.783 1.00 55.81 78 ALA A CA 1
ATOM 589 C C . ALA A 1 78 ? -25.750 14.951 19.695 1.00 55.81 78 ALA A C 1
ATOM 591 O O . ALA A 1 78 ? -26.170 16.077 19.466 1.00 55.81 78 ALA A O 1
ATOM 592 N N . ALA A 1 79 ? -26.214 14.215 20.713 1.00 54.88 79 ALA A N 1
ATOM 593 C CA . ALA A 1 79 ? -27.303 14.647 21.599 1.00 54.88 79 ALA A CA 1
ATOM 594 C C . ALA A 1 79 ? -26.818 15.188 22.960 1.00 54.88 79 ALA A C 1
ATOM 596 O O . ALA A 1 79 ? -27.636 15.487 23.824 1.00 54.88 79 ALA A O 1
ATOM 597 N N . SER A 1 80 ? -25.501 15.290 23.172 1.00 54.28 80 SER A N 1
ATOM 598 C CA . SER A 1 80 ? -24.897 15.748 24.432 1.00 54.28 80 SER A CA 1
ATOM 599 C C . SER A 1 80 ? -24.083 17.043 24.291 1.00 54.28 80 SER A C 1
ATOM 601 O O . SER A 1 80 ? -23.137 17.245 25.053 1.00 54.28 80 SER A O 1
ATOM 603 N N . ARG A 1 81 ? -24.385 17.880 23.294 1.00 50.12 81 ARG A N 1
ATOM 604 C CA . ARG A 1 81 ? -23.855 19.246 23.189 1.00 50.12 81 ARG A CA 1
ATOM 605 C C . ARG A 1 81 ? -24.988 20.249 23.241 1.00 50.12 81 ARG A C 1
ATOM 607 O O . ARG A 1 81 ? -26.021 19.962 22.600 1.00 50.12 81 ARG A O 1
#

Solvent-accessible surface area (backbone atoms only — not comparable to full-atom values): 4175 Å² total; per-residue (Å²): 132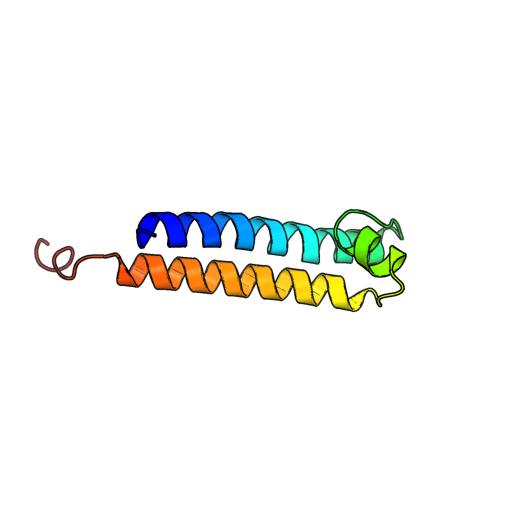,57,69,68,60,52,23,53,49,27,40,54,54,9,50,52,32,27,50,37,9,40,51,17,32,50,41,29,74,75,66,75,44,73,36,70,43,26,27,52,41,44,73,73,72,42,64,68,70,54,14,46,51,41,14,50,52,8,50,50,30,34,54,48,16,54,50,42,52,60,69,68,53,66,87,61,79,76,75,78,118

Mean predicted aligned error: 7.08 Å